Protein AF-A0A8J7RED6-F1 (afdb_monomer_lite)

Foldseek 3Di:
DDDDDDDPVRVVVVVVVVVVVVVCVVVVPDPPPPPDDDPDDLPPALVPQAAAQWGAQNPPRDTHQADDQVNCVVVVHGPVRSCVVRVNDDPDGRGHNNVVVVVVVVCVVVVVVVVVVVVPPDDDDD

Secondary structure (DSSP, 8-state):
--PPPPPHHHHHHHHHHHHHHHHHHHTT-----------------TTSSB-SS-EE-TTT--EESB--HHHHHHTT--HHHHHHHTTPPTT--SB-HHHHHHHHHHHHHTTHHHHHHHTT------

Radius of gyration: 24.47 Å; chains: 1; bounding box: 66×26×74 Å

pLDDT: mean 76.97, std 16.93, range [37.19, 95.5]

Structure (mmCIF, N/CA/C/O backbone):
data_AF-A0A8J7RED6-F1
#
_entry.id   AF-A0A8J7RED6-F1
#
loop_
_atom_site.group_PDB
_atom_site.id
_atom_site.type_symbol
_atom_site.label_atom_id
_atom_site.label_alt_id
_atom_site.label_comp_id
_atom_site.label_asym_id
_atom_site.label_entity_id
_atom_site.label_seq_id
_atom_site.pdbx_PDB_ins_code
_atom_site.Cartn_x
_atom_site.Cartn_y
_atom_site.Cartn_z
_atom_site.occupancy
_atom_site.B_iso_or_equiv
_atom_site.auth_seq_id
_atom_site.auth_comp_id
_atom_site.auth_asym_id
_atom_site.auth_atom_id
_atom_site.pdbx_PDB_model_num
ATOM 1 N N . ALA A 1 1 ? 7.720 -0.822 50.396 1.00 64.19 1 ALA A N 1
ATOM 2 C CA . ALA A 1 1 ? 7.037 -0.413 49.153 1.00 64.19 1 ALA A CA 1
ATOM 3 C C . ALA A 1 1 ? 5.565 -0.179 49.477 1.00 64.19 1 ALA A C 1
ATOM 5 O O . ALA A 1 1 ? 4.923 -1.101 49.961 1.00 64.19 1 ALA A O 1
ATOM 6 N N . HIS A 1 2 ? 5.058 1.048 49.332 1.00 68.00 2 HIS A N 1
ATOM 7 C CA . HIS A 1 2 ? 3.655 1.362 49.618 1.00 68.00 2 HIS A CA 1
ATOM 8 C C . HIS A 1 2 ? 2.822 1.037 48.375 1.00 68.00 2 HIS A C 1
ATOM 10 O O . HIS A 1 2 ? 2.932 1.720 47.362 1.00 68.00 2 HIS A O 1
ATOM 16 N N . VAL A 1 3 ? 2.043 -0.041 48.442 1.00 79.94 3 VAL A N 1
ATOM 17 C CA . VAL A 1 3 ? 1.104 -0.420 47.382 1.00 79.94 3 VAL A CA 1
ATOM 18 C C . VAL A 1 3 ? -0.238 0.214 47.724 1.00 79.94 3 VAL A C 1
ATOM 20 O O . VAL A 1 3 ? -0.743 0.008 48.829 1.00 79.94 3 VAL A O 1
ATOM 23 N N . ARG A 1 4 ? -0.796 1.016 46.813 1.00 83.06 4 ARG A N 1
ATOM 24 C CA . ARG A 1 4 ? -2.189 1.455 46.925 1.00 83.06 4 ARG A CA 1
ATOM 25 C C . ARG A 1 4 ? -3.094 0.416 46.259 1.00 83.06 4 ARG A C 1
ATOM 27 O O . ARG A 1 4 ? -2.755 -0.031 45.164 1.00 83.06 4 ARG A O 1
ATOM 34 N N . PRO A 1 5 ? -4.206 0.014 46.897 1.00 79.94 5 PRO A N 1
ATOM 35 C CA . PRO A 1 5 ? -5.230 -0.767 46.217 1.00 79.94 5 PRO A CA 1
ATOM 36 C C . PRO A 1 5 ? -5.832 0.090 45.094 1.00 79.94 5 PRO A C 1
ATOM 38 O O . PRO A 1 5 ? -6.137 1.261 45.320 1.00 79.94 5 PRO A O 1
ATOM 41 N N . MET A 1 6 ? -5.946 -0.475 43.891 1.00 82.00 6 MET A N 1
ATOM 42 C CA . MET A 1 6 ? -6.595 0.198 42.758 1.00 82.00 6 MET A CA 1
ATOM 43 C C . MET A 1 6 ? -8.069 0.452 43.076 1.00 82.00 6 MET A C 1
ATOM 45 O O . MET A 1 6 ? -8.705 -0.381 43.729 1.00 82.00 6 MET A O 1
ATOM 49 N N . SER A 1 7 ? -8.611 1.583 42.620 1.00 88.19 7 SER A N 1
ATOM 50 C CA . SER A 1 7 ? -10.038 1.870 42.795 1.00 88.19 7 SER A CA 1
ATOM 51 C C . SER A 1 7 ? -10.895 1.031 41.839 1.00 88.19 7 SER A C 1
ATOM 53 O O . SER A 1 7 ? -10.434 0.564 40.794 1.00 88.19 7 SER A O 1
ATOM 55 N N . GLU A 1 8 ? -12.171 0.841 42.180 1.00 85.12 8 GLU A N 1
ATOM 56 C CA . GLU A 1 8 ? -13.119 0.103 41.331 1.00 85.12 8 GLU A CA 1
ATOM 57 C C . GLU A 1 8 ? -13.274 0.746 39.944 1.00 85.12 8 GLU A C 1
ATOM 59 O O . GLU A 1 8 ? -13.386 0.053 38.933 1.00 85.12 8 GLU A O 1
ATOM 64 N N . GLU A 1 9 ? -13.206 2.075 39.882 1.00 88.31 9 GLU A N 1
ATOM 65 C CA . GLU A 1 9 ? -13.300 2.860 38.650 1.00 88.31 9 GLU A CA 1
ATOM 66 C C . GLU A 1 9 ? -12.091 2.622 37.736 1.00 88.31 9 GLU A C 1
ATOM 68 O O . GLU A 1 9 ? -12.243 2.454 36.523 1.00 88.31 9 GLU A O 1
ATOM 73 N N . GLU A 1 10 ? -10.887 2.548 38.312 1.00 88.56 10 GLU A N 1
ATOM 74 C CA . GLU A 1 10 ? -9.657 2.251 37.575 1.00 88.56 10 GLU A CA 1
ATOM 75 C C . GLU A 1 10 ? -9.717 0.844 36.975 1.00 88.56 10 GLU A C 1
ATOM 77 O O . GLU A 1 10 ? -9.442 0.665 35.784 1.00 88.56 10 GLU A O 1
ATOM 82 N N . ILE A 1 11 ? -10.165 -0.140 37.761 1.00 91.56 11 ILE A N 1
ATOM 83 C CA . ILE A 1 11 ? -10.346 -1.525 37.310 1.00 91.56 11 ILE A CA 1
ATOM 84 C C . ILE A 1 11 ? -11.386 -1.586 36.183 1.00 91.56 11 ILE A C 1
ATOM 86 O O . ILE A 1 11 ? -11.128 -2.182 35.134 1.00 91.56 11 ILE A O 1
ATOM 90 N N . ALA A 1 12 ? -12.531 -0.917 36.343 1.00 92.62 12 ALA A N 1
ATOM 91 C CA . ALA A 1 12 ? -13.577 -0.866 35.325 1.00 92.62 12 ALA A CA 1
ATOM 92 C C . ALA A 1 12 ? -13.080 -0.221 34.020 1.00 92.62 12 ALA A C 1
ATOM 94 O O . ALA A 1 12 ? -13.349 -0.731 32.928 1.00 92.62 12 ALA A O 1
ATOM 95 N N . SER A 1 13 ? -12.298 0.859 34.116 1.00 92.81 13 SER A N 1
ATOM 96 C CA . SER A 1 13 ? -11.722 1.546 32.954 1.00 92.81 13 SER A CA 1
ATOM 97 C C . SER A 1 13 ? -10.716 0.668 32.195 1.00 92.81 13 SER A C 1
ATOM 99 O O . SER A 1 13 ? -10.700 0.646 30.956 1.00 92.81 13 SER A O 1
ATOM 101 N N . MET A 1 14 ? -9.920 -0.117 32.927 1.00 90.44 14 MET A N 1
ATOM 102 C CA . MET A 1 14 ? -8.923 -1.018 32.362 1.00 90.44 14 MET A CA 1
ATOM 103 C C . MET A 1 14 ? -9.598 -2.196 31.655 1.00 90.44 14 MET A C 1
ATOM 105 O O . MET A 1 14 ? -9.275 -2.491 30.503 1.00 90.44 14 MET A O 1
ATOM 109 N N . VAL A 1 15 ? -10.603 -2.806 32.290 1.00 95.00 15 VAL A N 1
ATOM 110 C CA . VAL A 1 15 ? -11.402 -3.894 31.704 1.00 95.00 15 VAL A CA 1
ATOM 111 C C . VAL A 1 15 ? -12.155 -3.418 30.459 1.00 95.00 15 VAL A C 1
ATOM 113 O O . VAL A 1 15 ? -12.139 -4.100 29.432 1.00 95.00 15 VAL A O 1
ATOM 116 N N . ALA A 1 16 ? -12.752 -2.224 30.491 1.00 92.81 16 ALA A N 1
ATOM 117 C CA . ALA A 1 16 ? -13.425 -1.646 29.329 1.00 92.81 16 ALA A CA 1
ATOM 118 C C . ALA A 1 16 ? -12.456 -1.405 28.157 1.00 92.81 16 ALA A C 1
ATOM 120 O O . ALA A 1 16 ? -12.794 -1.673 27.002 1.00 92.81 16 ALA A O 1
ATOM 121 N N . SER A 1 17 ? -11.240 -0.936 28.448 1.00 91.81 17 SER A N 1
ATOM 122 C CA . SER A 1 17 ? -10.198 -0.702 27.441 1.00 91.81 17 SER A CA 1
ATOM 123 C C . SER A 1 17 ? -9.677 -2.004 26.831 1.00 91.81 17 SER A C 1
ATOM 125 O O . SER A 1 17 ? -9.495 -2.087 25.616 1.00 91.81 17 SER A O 1
ATOM 127 N N . LEU A 1 18 ? -9.481 -3.039 27.652 1.00 95.44 18 LEU A N 1
ATOM 128 C CA . LEU A 1 18 ? -9.083 -4.368 27.190 1.00 95.44 18 LEU A CA 1
ATOM 129 C C . LEU A 1 18 ? -10.159 -4.997 26.306 1.00 95.44 18 LEU A C 1
ATOM 131 O O . LEU A 1 18 ? -9.850 -5.452 25.207 1.00 95.44 18 LEU A O 1
ATOM 135 N N . ARG A 1 19 ? -11.427 -4.949 26.732 1.00 95.50 19 ARG A N 1
ATOM 136 C CA . ARG A 1 19 ? -12.555 -5.459 25.943 1.00 95.50 19 ARG A CA 1
ATOM 137 C C . ARG A 1 19 ? -12.612 -4.812 24.560 1.00 95.50 19 ARG A C 1
ATOM 139 O O . ARG A 1 19 ? -12.742 -5.523 23.571 1.00 95.50 19 ARG A O 1
ATOM 146 N N . LYS A 1 20 ? -12.480 -3.483 24.481 1.00 91.00 20 LYS A N 1
ATOM 147 C CA . LYS A 1 20 ? -12.462 -2.756 23.199 1.00 91.00 20 LYS A CA 1
ATOM 148 C C . LYS A 1 20 ? -11.343 -3.248 22.280 1.00 91.00 20 LYS A C 1
ATOM 150 O O . LYS A 1 20 ? -11.597 -3.504 21.111 1.00 91.00 20 LYS A O 1
ATOM 155 N N . LYS A 1 21 ? -10.126 -3.423 22.807 1.00 91.44 21 LYS A N 1
ATOM 156 C CA . LYS A 1 21 ? -8.984 -3.924 22.024 1.00 91.44 21 LYS A CA 1
ATOM 157 C C . LYS A 1 21 ? -9.187 -5.358 21.537 1.00 91.44 21 LYS A C 1
ATOM 159 O O . LYS A 1 21 ? -8.833 -5.658 20.406 1.00 91.44 21 LYS A O 1
ATOM 164 N N . LEU A 1 22 ? -9.765 -6.228 22.365 1.00 91.56 22 LEU A N 1
ATOM 165 C CA . LEU A 1 22 ? -10.036 -7.614 21.978 1.00 91.56 22 LEU A CA 1
ATOM 166 C C . LEU A 1 22 ? -11.103 -7.712 20.885 1.00 91.56 22 LEU A C 1
ATOM 168 O O . LEU A 1 22 ? -10.911 -8.473 19.948 1.00 91.56 22 LEU A O 1
ATOM 172 N N . ILE A 1 23 ? -12.169 -6.909 20.961 1.00 90.81 23 ILE A N 1
ATOM 173 C CA . ILE A 1 23 ? -13.193 -6.847 19.904 1.00 90.81 23 ILE A CA 1
ATOM 174 C C . ILE A 1 23 ? -12.571 -6.375 18.583 1.00 90.81 23 ILE A C 1
ATOM 176 O O . ILE A 1 23 ? -12.770 -7.014 17.559 1.00 90.81 23 ILE A O 1
ATOM 180 N N . LEU A 1 24 ? -11.743 -5.324 18.610 1.00 81.44 24 LEU A N 1
ATOM 181 C CA . LEU A 1 24 ? -11.044 -4.843 17.410 1.00 81.44 24 LEU A CA 1
ATOM 182 C C . LEU A 1 24 ? -10.141 -5.916 16.778 1.00 81.44 24 LEU A C 1
ATOM 184 O O . LEU A 1 24 ? -10.051 -6.009 15.554 1.00 81.44 24 LEU A O 1
ATOM 188 N N . LEU A 1 25 ? -9.477 -6.729 17.606 1.00 81.31 25 LEU A N 1
ATOM 189 C CA . LEU A 1 25 ? -8.634 -7.832 17.141 1.00 81.31 25 LEU A CA 1
ATOM 190 C C . LEU A 1 25 ? -9.456 -8.992 16.561 1.00 81.31 25 LEU A C 1
ATOM 192 O O . LEU A 1 25 ? -9.055 -9.548 15.540 1.00 81.31 25 LEU A O 1
ATOM 196 N N . ASP A 1 26 ? -10.581 -9.340 17.188 1.00 81.56 26 ASP A N 1
ATOM 197 C CA . ASP A 1 26 ? -11.485 -10.412 16.744 1.00 81.56 26 ASP A CA 1
ATOM 198 C C . ASP A 1 26 ? -12.178 -10.062 15.420 1.00 81.56 26 ASP A C 1
ATOM 200 O O . ASP A 1 26 ? -12.238 -10.871 14.497 1.00 81.56 26 ASP A O 1
ATOM 204 N N . GLU A 1 27 ? -12.588 -8.803 15.264 1.00 77.69 27 GLU A N 1
ATOM 205 C CA . GLU A 1 27 ? -13.179 -8.288 14.025 1.00 77.69 27 GLU A CA 1
ATOM 206 C C . GLU A 1 27 ? -12.151 -8.149 12.882 1.00 77.69 27 GLU A C 1
ATOM 208 O O . GLU A 1 27 ? -12.495 -7.737 11.773 1.00 77.69 27 GLU A O 1
ATOM 213 N N . GLY A 1 28 ? -10.874 -8.488 13.115 1.00 55.41 28 GLY A N 1
ATOM 214 C CA . GLY A 1 28 ? -9.813 -8.395 12.109 1.00 55.41 28 GLY A CA 1
ATOM 215 C C . GLY A 1 28 ? -9.535 -6.959 11.655 1.00 55.41 28 GLY A C 1
ATOM 216 O O . GLY A 1 28 ? -8.838 -6.740 10.657 1.00 55.41 28 GLY A O 1
ATOM 217 N N . VAL A 1 29 ? -10.054 -5.971 12.387 1.00 52.25 29 VAL A N 1
ATOM 218 C CA . VAL A 1 29 ? -9.830 -4.555 12.133 1.00 52.25 29 VAL A CA 1
ATOM 219 C C . VAL A 1 29 ? -8.477 -4.216 12.738 1.00 52.25 29 VAL A C 1
ATOM 221 O O . VAL A 1 29 ? -8.357 -3.745 13.868 1.00 52.25 29 VAL A O 1
ATOM 224 N N . GLN A 1 30 ? -7.418 -4.461 11.958 1.00 47.12 30 GLN A N 1
ATOM 225 C CA . GLN A 1 30 ? -6.161 -3.761 12.188 1.00 47.12 30 GLN A CA 1
ATOM 226 C C . GLN A 1 30 ? -6.470 -2.276 12.329 1.00 47.12 30 GLN A C 1
ATOM 228 O O . GLN A 1 30 ? -7.241 -1.728 11.542 1.00 47.12 30 GLN A O 1
ATOM 233 N N . GLU A 1 31 ? -5.835 -1.657 13.318 1.00 43.94 31 GLU A N 1
ATOM 234 C CA . GLU A 1 31 ? -5.835 -0.233 13.627 1.00 43.94 31 GLU A CA 1
ATOM 235 C C . GLU A 1 31 ? -5.331 0.587 12.423 1.00 43.94 31 GLU A C 1
ATOM 237 O O . GLU A 1 31 ? -4.237 1.143 12.381 1.00 43.94 31 GLU A O 1
ATOM 242 N N . ALA A 1 32 ? -6.158 0.660 11.390 1.00 39.75 32 ALA A N 1
ATOM 243 C CA . ALA A 1 32 ? -6.196 1.733 10.437 1.00 39.75 32 ALA A CA 1
ATOM 244 C C . ALA A 1 32 ? -7.101 2.785 11.070 1.00 39.75 32 ALA A C 1
ATOM 246 O O . ALA A 1 32 ? -8.279 2.900 10.736 1.00 39.75 32 ALA A O 1
ATOM 247 N N . THR A 1 33 ? -6.535 3.567 11.991 1.00 37.56 33 THR A N 1
ATOM 248 C CA . THR A 1 33 ? -7.053 4.898 12.316 1.00 37.56 33 THR A CA 1
ATOM 249 C C . THR A 1 33 ? -6.981 5.740 11.040 1.00 37.56 33 THR A C 1
ATOM 251 O O . THR A 1 33 ? -6.054 6.506 10.797 1.00 37.56 33 THR A O 1
ATOM 254 N N . ILE A 1 34 ? -7.962 5.522 10.172 1.00 42.44 34 ILE A N 1
ATOM 255 C CA . ILE A 1 34 ? -8.383 6.385 9.082 1.00 42.44 34 ILE A CA 1
ATOM 256 C C . ILE A 1 34 ? -9.817 6.760 9.449 1.00 42.44 34 ILE A C 1
ATOM 258 O O . ILE A 1 34 ? -10.779 6.386 8.786 1.00 42.44 34 ILE A O 1
ATOM 262 N N . GLN A 1 35 ? -9.962 7.466 10.569 1.00 44.12 35 GLN A N 1
ATOM 263 C CA . GLN A 1 35 ? -11.096 8.359 10.698 1.00 44.12 35 GLN A CA 1
ATOM 264 C C . GLN A 1 35 ? -10.788 9.572 9.832 1.00 44.12 35 GLN A C 1
ATOM 266 O O . GLN A 1 35 ? -9.929 10.379 10.162 1.00 44.12 35 GLN A O 1
ATOM 271 N N . GLU A 1 36 ? -11.436 9.618 8.678 1.00 40.34 36 GLU A N 1
ATOM 272 C CA . GLU A 1 36 ? -12.154 10.803 8.230 1.00 40.34 36 GLU A CA 1
ATOM 273 C C . GLU A 1 36 ? -13.25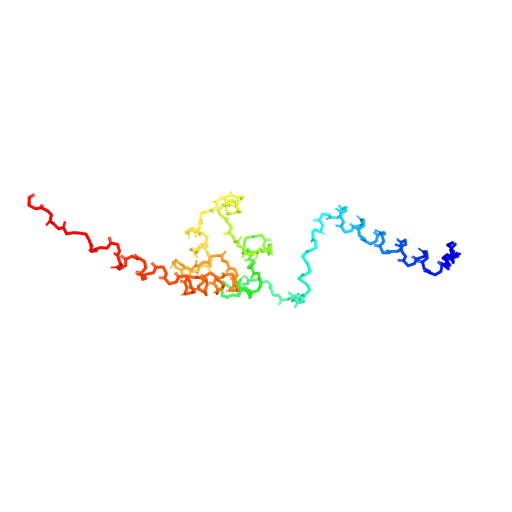8 10.317 7.291 1.00 40.34 36 GLU A C 1
ATOM 275 O O . GLU A 1 36 ? -13.024 9.660 6.273 1.00 40.34 36 GLU A O 1
ATOM 280 N N . SER A 1 37 ? -14.470 10.570 7.766 1.00 44.84 37 SER A N 1
ATOM 281 C CA . SER A 1 37 ? -15.748 10.540 7.077 1.00 44.84 37 SER A CA 1
ATOM 282 C C . SER A 1 37 ? -15.649 10.946 5.610 1.00 44.84 37 SER A C 1
ATOM 284 O O . SER A 1 37 ? -15.179 12.033 5.308 1.00 44.84 37 SER A O 1
ATOM 286 N N . ASP A 1 38 ? -16.163 10.084 4.737 1.00 38.16 38 ASP A N 1
ATOM 287 C CA . ASP A 1 38 ? -16.901 10.480 3.536 1.00 38.16 38 ASP A CA 1
ATOM 288 C C . ASP A 1 38 ? -17.705 9.256 3.080 1.00 38.16 38 ASP A C 1
ATOM 290 O O . ASP A 1 38 ? -17.362 8.546 2.124 1.00 38.16 38 ASP A O 1
ATOM 294 N N . GLN A 1 39 ? -18.770 8.975 3.838 1.00 53.28 39 GLN A N 1
ATOM 295 C CA . GLN A 1 39 ? -19.968 8.409 3.238 1.00 53.28 39 GLN A CA 1
ATOM 296 C C . GLN A 1 39 ? -20.592 9.514 2.388 1.00 53.28 39 GLN A C 1
ATOM 298 O O . GLN A 1 39 ? -21.153 10.450 2.927 1.00 53.28 39 GLN A O 1
ATOM 303 N N . GLU A 1 40 ? -20.393 9.420 1.078 1.00 42.81 40 GLU A N 1
ATOM 304 C CA . GLU A 1 40 ? -21.355 9.718 0.009 1.00 42.81 40 GLU A CA 1
ATOM 305 C C . GLU A 1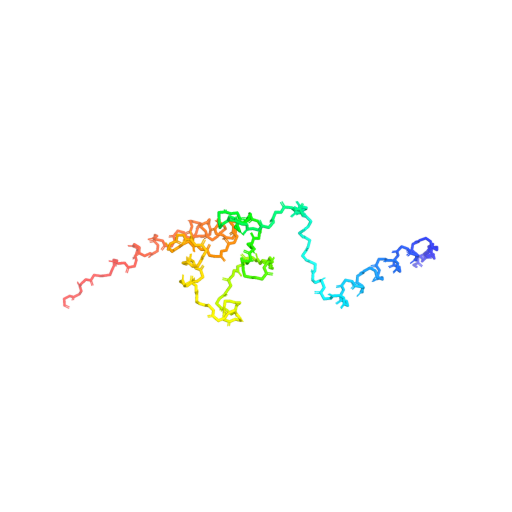 40 ? -20.592 10.057 -1.261 1.00 42.81 40 GLU A C 1
ATOM 307 O O . GLU A 1 40 ? -20.152 11.170 -1.529 1.00 42.81 40 GLU A O 1
ATOM 312 N N . SER A 1 41 ? -20.396 9.031 -2.069 1.00 39.56 41 SER A N 1
ATOM 313 C CA . SER A 1 41 ? -20.652 9.078 -3.502 1.00 39.56 41 SER A CA 1
ATOM 314 C C . SER A 1 41 ? -20.091 7.788 -4.060 1.00 39.56 41 SER A C 1
ATOM 316 O O . SER A 1 41 ? -18.889 7.532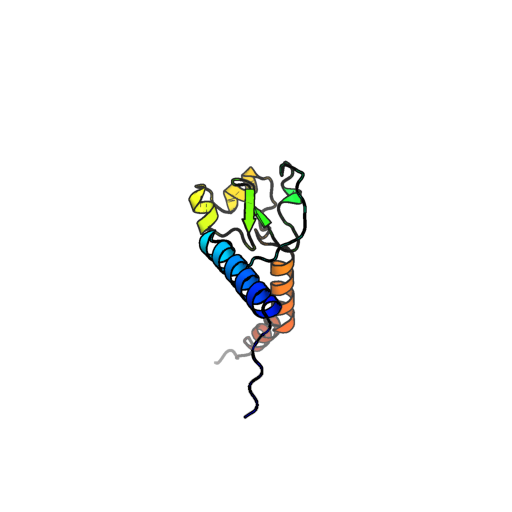 -4.035 1.00 39.56 41 SER A O 1
ATOM 318 N N . SER A 1 42 ? -20.988 6.955 -4.580 1.00 43.31 42 SER A N 1
ATOM 319 C CA . SER A 1 42 ? -20.649 5.976 -5.609 1.00 43.31 42 SER A CA 1
ATOM 320 C C . SER A 1 42 ? -19.542 6.560 -6.503 1.00 43.31 42 SER A C 1
ATOM 322 O O . SER A 1 42 ? -19.771 7.651 -7.043 1.00 43.31 42 SER A O 1
ATOM 324 N N . PRO A 1 43 ? -18.363 5.923 -6.648 1.00 47.53 43 PRO A N 1
ATOM 325 C CA . PRO A 1 43 ? -17.254 6.501 -7.390 1.00 47.53 43 PRO A CA 1
ATOM 326 C C . PRO A 1 43 ? -17.551 6.372 -8.886 1.00 47.53 43 PRO A C 1
ATOM 328 O O . PRO A 1 43 ? -16.985 5.553 -9.598 1.00 47.53 43 PRO A O 1
ATOM 331 N N . LYS A 1 44 ? -18.494 7.184 -9.363 1.00 51.31 44 LYS A N 1
ATOM 332 C CA . LYS A 1 44 ? -18.904 7.274 -10.766 1.00 51.31 44 LYS A CA 1
ATOM 333 C C . LYS A 1 44 ? -17.937 8.131 -11.583 1.00 51.31 44 LYS A C 1
ATOM 335 O O . LYS A 1 44 ? -18.094 8.230 -12.792 1.00 51.31 44 LYS A O 1
ATOM 340 N N . SER A 1 45 ? -16.921 8.731 -10.956 1.00 56.47 45 SER A N 1
ATOM 341 C CA . SER A 1 45 ? -15.870 9.453 -11.667 1.00 56.47 45 SER A CA 1
ATOM 342 C C . SER A 1 45 ? -14.495 8.880 -11.334 1.00 56.47 45 SER A C 1
ATOM 344 O O . SER A 1 45 ? -14.003 8.986 -10.210 1.00 56.47 45 SER A O 1
ATOM 346 N N . SER A 1 46 ? -13.841 8.326 -12.351 1.00 60.91 46 SER A N 1
ATOM 347 C CA . SER A 1 46 ? -12.454 7.844 -12.327 1.00 60.91 46 SER A CA 1
ATOM 348 C C . SER A 1 46 ? -11.438 8.858 -11.791 1.00 60.91 46 SER A C 1
ATOM 350 O O . SER A 1 46 ? -10.379 8.491 -11.283 1.00 60.91 46 SER A O 1
ATOM 352 N N . SER A 1 47 ? -11.783 10.146 -11.849 1.00 59.50 47 SER A N 1
ATOM 353 C CA . SER A 1 47 ? -11.012 11.260 -11.298 1.00 59.50 47 SER A CA 1
ATOM 354 C C . SER A 1 47 ? -10.981 11.319 -9.764 1.00 59.50 47 SER A C 1
ATOM 356 O O . SER A 1 47 ? -10.046 11.900 -9.214 1.00 59.50 47 SER A O 1
ATOM 358 N N . ARG A 1 48 ? -11.958 10.726 -9.058 1.00 63.38 48 ARG A N 1
ATOM 359 C CA . ARG A 1 48 ? -12.084 10.811 -7.586 1.00 63.38 48 ARG A CA 1
ATOM 360 C C . ARG A 1 48 ? -11.596 9.575 -6.829 1.00 63.38 48 ARG A C 1
ATOM 362 O O . ARG A 1 48 ? -11.550 9.598 -5.604 1.00 63.38 48 ARG A O 1
ATOM 369 N N . SER A 1 49 ? -11.173 8.518 -7.518 1.00 71.38 49 SER A N 1
ATOM 370 C CA . SER A 1 49 ? -10.746 7.266 -6.868 1.00 71.38 49 SER A CA 1
ATOM 371 C C . SER A 1 49 ? -9.429 7.390 -6.097 1.00 71.38 49 SER A C 1
ATOM 373 O O . SER A 1 49 ? -9.173 6.610 -5.183 1.00 71.38 49 SER A O 1
ATOM 375 N N . ILE A 1 50 ? -8.581 8.362 -6.450 1.00 82.25 50 ILE A N 1
ATOM 376 C CA . ILE A 1 50 ? -7.276 8.585 -5.815 1.00 82.25 50 ILE A CA 1
ATOM 377 C C . ILE A 1 50 ? -7.404 9.704 -4.773 1.00 82.25 50 ILE A C 1
ATOM 379 O O . ILE A 1 50 ? -7.363 10.889 -5.121 1.00 82.25 50 ILE A O 1
ATOM 383 N N . ARG A 1 51 ? -7.508 9.334 -3.491 1.00 84.31 51 ARG A N 1
ATOM 384 C CA . ARG A 1 51 ? -7.497 10.273 -2.358 1.00 84.31 51 ARG A CA 1
ATOM 385 C C . ARG A 1 51 ? -6.061 10.546 -1.882 1.00 84.31 51 ARG A C 1
ATOM 387 O O . ARG A 1 51 ? -5.076 10.015 -2.412 1.00 84.31 51 ARG A O 1
ATOM 394 N N . GLU A 1 52 ? -5.928 11.430 -0.896 1.00 84.50 52 GLU A N 1
ATOM 395 C CA . GLU A 1 52 ? -4.626 11.815 -0.341 1.00 84.50 52 GLU A CA 1
ATOM 396 C C . GLU A 1 52 ? -3.968 10.675 0.434 1.00 84.50 52 GLU A C 1
ATOM 398 O O . GLU A 1 52 ? -2.837 10.293 0.125 1.00 84.50 52 GLU A O 1
ATOM 403 N N . LYS A 1 53 ? -4.703 10.095 1.390 1.00 85.06 53 LYS A N 1
ATOM 404 C CA . LYS A 1 53 ? -4.218 9.041 2.292 1.00 85.06 53 LYS A CA 1
ATOM 405 C C . LYS A 1 53 ? -4.435 7.626 1.722 1.00 85.06 53 LYS A C 1
ATOM 407 O O . LYS A 1 53 ? -3.598 6.747 1.935 1.00 85.06 53 LYS A O 1
ATOM 412 N N . CYS A 1 54 ? -5.494 7.415 0.934 1.00 87.06 54 CYS A N 1
ATOM 413 C CA . CYS A 1 54 ? -5.874 6.117 0.359 1.00 87.06 54 CYS A CA 1
ATOM 414 C C . CYS A 1 54 ? -6.304 6.210 -1.122 1.00 87.06 54 CYS A C 1
ATOM 416 O O . CYS A 1 54 ? -6.472 7.289 -1.680 1.00 87.06 54 CYS A O 1
ATOM 418 N N . ILE A 1 55 ? -6.438 5.068 -1.785 1.00 88.25 55 ILE A N 1
ATOM 419 C CA . ILE A 1 55 ? -6.984 4.893 -3.132 1.00 88.25 55 ILE A CA 1
ATOM 420 C C . ILE A 1 55 ? -8.109 3.861 -3.053 1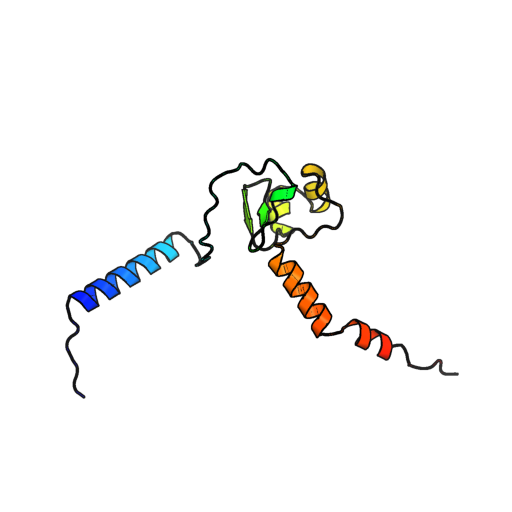.00 88.25 55 ILE A C 1
ATOM 422 O O . ILE A 1 55 ? -7.932 2.809 -2.445 1.00 88.25 55 ILE A O 1
ATOM 426 N N . ILE A 1 56 ? -9.257 4.161 -3.654 1.00 88.31 56 ILE A N 1
ATOM 427 C CA . ILE A 1 56 ? -10.403 3.251 -3.711 1.00 88.31 56 ILE A CA 1
ATOM 428 C C . ILE A 1 56 ? -10.332 2.441 -5.003 1.00 88.31 56 ILE A C 1
ATOM 430 O O . ILE A 1 56 ? -10.160 3.004 -6.089 1.00 88.31 56 ILE A O 1
ATOM 434 N N . CYS A 1 57 ? -10.469 1.122 -4.895 1.00 86.81 57 CYS A N 1
ATOM 435 C CA . CYS A 1 57 ? -10.646 0.271 -6.060 1.00 86.81 57 CYS A CA 1
ATOM 436 C C . CYS A 1 57 ? -12.033 0.501 -6.665 1.00 86.81 57 CYS A C 1
ATOM 438 O O . CYS A 1 57 ? -13.048 0.438 -5.982 1.00 86.81 57 CYS A O 1
ATOM 440 N N . LEU A 1 58 ? -12.082 0.735 -7.971 1.00 84.75 58 LEU A N 1
ATOM 441 C CA . LEU A 1 58 ? -13.319 0.986 -8.705 1.00 84.75 58 LEU A CA 1
ATOM 442 C C . LEU A 1 58 ? -14.106 -0.293 -9.026 1.00 84.75 58 LEU A C 1
ATOM 444 O O . LEU A 1 58 ? -15.239 -0.202 -9.482 1.00 84.75 58 LEU A O 1
ATOM 448 N N . VAL A 1 59 ? -13.510 -1.469 -8.801 1.00 84.94 59 VAL A N 1
ATOM 449 C CA . VAL A 1 59 ? -14.163 -2.771 -9.010 1.00 84.94 59 VAL A CA 1
ATOM 450 C C . VAL A 1 59 ? -14.838 -3.255 -7.729 1.00 84.94 59 VAL A C 1
ATOM 452 O O . VAL A 1 59 ? -15.994 -3.655 -7.777 1.00 84.94 59 VAL A O 1
ATOM 455 N N . CYS A 1 60 ? -14.136 -3.214 -6.590 1.00 83.38 60 CYS A N 1
ATOM 456 C CA . CYS A 1 60 ? -14.654 -3.727 -5.316 1.00 83.38 60 CYS A CA 1
ATOM 457 C C . CYS A 1 60 ? -15.043 -2.648 -4.297 1.00 83.38 60 CYS A C 1
ATOM 459 O O . CYS A 1 60 ? -15.657 -2.970 -3.289 1.00 83.38 60 CYS A O 1
ATOM 461 N N . GLY A 1 61 ? -14.682 -1.380 -4.511 1.00 83.19 61 GLY A N 1
ATOM 462 C CA . GLY A 1 61 ? -14.951 -0.299 -3.556 1.00 83.19 61 GLY A CA 1
ATOM 463 C C . GLY A 1 61 ? -14.046 -0.293 -2.319 1.00 83.19 61 GLY A C 1
ATOM 464 O O . GLY A 1 61 ? -14.149 0.615 -1.498 1.00 83.19 61 GLY A O 1
ATOM 465 N N . GLU A 1 62 ? -13.131 -1.254 -2.182 1.00 84.56 62 GLU A N 1
ATOM 466 C CA . GLU A 1 62 ? -12.211 -1.321 -1.046 1.00 84.56 62 GLU A CA 1
ATOM 467 C C . GLU A 1 62 ? -11.143 -0.221 -1.119 1.00 84.56 62 GLU A C 1
ATOM 469 O O . GLU A 1 62 ? -10.681 0.174 -2.198 1.00 84.56 62 GLU A O 1
ATOM 474 N N . SER A 1 63 ? -10.727 0.264 0.053 1.00 86.25 63 SER A N 1
ATOM 475 C CA . SER A 1 63 ? -9.695 1.291 0.179 1.00 86.25 63 SER A CA 1
ATOM 476 C C . SER A 1 63 ? -8.320 0.677 0.454 1.00 86.25 63 SER A C 1
ATOM 478 O O . SER A 1 63 ? -8.153 -0.186 1.311 1.00 86.25 63 SER A O 1
ATOM 480 N N . PHE A 1 64 ? -7.309 1.142 -0.275 1.00 88.25 64 PHE A N 1
ATOM 481 C CA . PHE A 1 64 ? -5.928 0.673 -0.182 1.00 88.25 64 PHE A CA 1
ATOM 482 C C . PHE A 1 64 ? -4.954 1.850 -0.119 1.00 88.25 64 PHE A C 1
ATOM 484 O O . PHE A 1 64 ? -5.292 2.972 -0.478 1.00 88.25 64 PHE A O 1
ATOM 491 N N . ARG A 1 65 ? -3.694 1.619 0.268 1.00 87.69 65 ARG A N 1
ATOM 492 C CA . ARG A 1 65 ? -2.612 2.603 0.026 1.00 87.69 65 ARG A CA 1
ATOM 493 C C . ARG A 1 65 ? -2.056 2.501 -1.398 1.00 87.69 65 ARG A C 1
ATOM 495 O O . ARG A 1 65 ? -1.660 3.506 -1.988 1.00 87.69 65 ARG A O 1
ATOM 502 N N . VAL A 1 66 ? -2.044 1.288 -1.955 1.00 89.94 66 VAL A N 1
ATOM 503 C CA . VAL A 1 66 ? -1.599 0.969 -3.319 1.00 89.94 66 VAL A CA 1
ATOM 504 C C . VAL A 1 66 ? -2.452 -0.167 -3.867 1.00 89.94 66 VAL A C 1
ATOM 506 O O . VAL A 1 66 ? -2.552 -1.214 -3.230 1.00 89.94 66 VAL A O 1
ATOM 509 N N . ILE A 1 67 ? -2.994 -0.001 -5.073 1.00 89.75 67 ILE A N 1
ATOM 510 C CA . ILE A 1 67 ? -3.589 -1.113 -5.817 1.00 89.75 67 ILE A CA 1
ATOM 511 C C . ILE A 1 67 ? -2.441 -1.912 -6.436 1.00 89.75 67 ILE A C 1
ATOM 513 O O . ILE A 1 67 ? -1.741 -1.455 -7.342 1.00 89.75 67 ILE A O 1
ATOM 517 N N . THR A 1 68 ? -2.208 -3.105 -5.897 1.00 88.81 68 THR A N 1
ATOM 518 C CA . THR A 1 68 ? -1.142 -4.001 -6.356 1.00 88.81 68 THR A CA 1
ATOM 519 C C . THR A 1 68 ? -1.631 -4.925 -7.468 1.00 88.81 68 THR A C 1
ATOM 521 O O . THR A 1 68 ? -2.825 -5.192 -7.599 1.00 88.81 68 THR A O 1
ATOM 524 N N . LYS A 1 69 ? -0.689 -5.496 -8.231 1.00 86.81 69 LYS A N 1
ATOM 525 C CA . LYS A 1 69 ? -0.989 -6.523 -9.245 1.00 86.81 69 LYS A CA 1
ATOM 526 C C . LYS A 1 69 ? -1.735 -7.728 -8.659 1.00 86.81 69 LYS A C 1
ATOM 528 O O . LYS A 1 69 ? -2.591 -8.286 -9.327 1.00 86.81 69 LYS A O 1
ATOM 533 N N . LYS A 1 70 ? -1.465 -8.088 -7.397 1.00 88.81 70 LYS A N 1
ATOM 534 C CA . LYS A 1 70 ? -2.166 -9.177 -6.696 1.00 88.81 70 LYS A CA 1
ATOM 535 C C . LYS A 1 70 ? -3.660 -8.892 -6.534 1.00 88.81 70 LYS A C 1
ATOM 537 O O . LYS A 1 70 ? -4.466 -9.790 -6.719 1.00 88.81 70 LYS A O 1
ATOM 542 N N . HIS A 1 71 ? -4.025 -7.654 -6.199 1.00 87.88 71 HIS A N 1
ATOM 543 C CA . HIS A 1 71 ? -5.429 -7.263 -6.083 1.00 87.88 71 HIS A CA 1
ATOM 544 C C . HIS A 1 71 ? -6.120 -7.255 -7.452 1.00 87.88 71 HIS A C 1
ATOM 546 O O . HIS A 1 71 ? -7.202 -7.809 -7.598 1.00 87.88 71 HIS A O 1
ATOM 552 N N . LEU A 1 72 ? -5.458 -6.714 -8.477 1.00 89.12 72 LEU A N 1
ATOM 553 C CA . 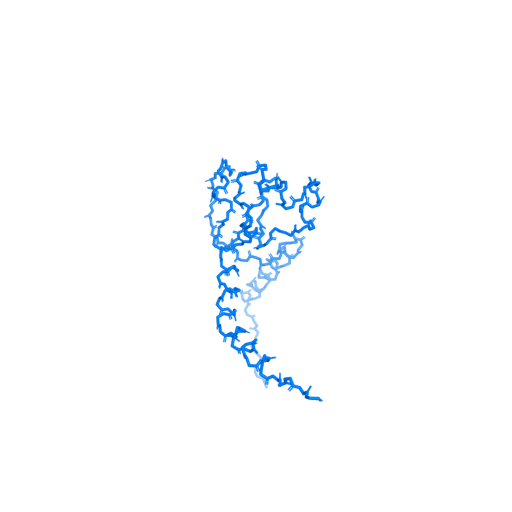LEU A 1 72 ? -5.988 -6.723 -9.844 1.00 89.12 72 LEU A CA 1
ATOM 554 C C . LEU A 1 72 ? -6.176 -8.149 -10.391 1.00 89.12 72 LEU A C 1
ATOM 556 O O . LEU A 1 72 ? -7.191 -8.426 -11.026 1.00 89.12 72 LEU A O 1
ATOM 560 N N . ALA A 1 73 ? -5.270 -9.074 -10.055 1.00 88.25 73 ALA A N 1
ATOM 561 C CA . ALA A 1 73 ? -5.378 -10.483 -10.423 1.00 88.25 73 ALA A CA 1
ATOM 562 C C . ALA A 1 73 ? -6.616 -11.168 -9.819 1.00 88.25 73 ALA A C 1
ATOM 564 O O . ALA A 1 73 ? -7.224 -11.996 -10.490 1.00 88.25 73 ALA A O 1
ATOM 565 N N . LYS A 1 74 ? -7.055 -10.784 -8.607 1.00 87.56 74 LYS A N 1
ATOM 566 C CA . LYS A 1 74 ? -8.324 -11.275 -8.027 1.00 87.56 74 LYS A CA 1
ATOM 567 C C . LYS A 1 74 ? -9.539 -10.879 -8.869 1.00 87.56 74 LYS A C 1
ATOM 569 O O . LYS A 1 74 ? -10.539 -11.585 -8.868 1.00 87.56 74 LYS A O 1
ATOM 574 N N . HIS A 1 75 ? -9.442 -9.766 -9.590 1.00 85.69 75 HIS A N 1
ATOM 575 C CA . HIS A 1 75 ? -10.477 -9.286 -10.502 1.00 85.69 75 HIS A CA 1
ATOM 576 C C . HIS A 1 75 ? -10.260 -9.734 -11.954 1.00 85.69 75 HIS A C 1
ATOM 578 O O . HIS A 1 75 ? -11.026 -9.334 -12.826 1.00 85.69 75 HIS A O 1
ATOM 584 N N . GLY A 1 76 ? -9.220 -10.530 -12.236 1.00 85.56 76 GLY A N 1
ATOM 585 C CA . GLY A 1 76 ? -8.872 -10.941 -13.598 1.00 85.56 76 GLY A CA 1
ATOM 586 C C . GLY A 1 76 ? -8.459 -9.775 -14.504 1.00 85.56 76 GLY A C 1
ATOM 587 O O . GLY A 1 76 ? -8.616 -9.854 -15.719 1.00 85.56 76 GLY A O 1
ATOM 588 N N . LEU A 1 77 ? -7.971 -8.671 -13.927 1.00 87.44 77 LEU A N 1
ATOM 589 C CA . LEU A 1 77 ? -7.550 -7.479 -14.661 1.00 87.44 77 LEU A CA 1
ATOM 590 C C . LEU A 1 77 ? -6.037 -7.287 -14.555 1.00 87.44 77 LEU A C 1
ATOM 592 O O . LEU A 1 77 ? -5.432 -7.562 -13.520 1.00 87.44 77 LEU A O 1
ATOM 596 N N . ASP A 1 78 ? -5.434 -6.739 -15.607 1.00 88.06 78 ASP A N 1
ATOM 597 C CA . ASP A 1 78 ? -4.086 -6.177 -15.539 1.00 88.06 78 ASP A CA 1
ATOM 598 C C . ASP A 1 78 ? -4.136 -4.664 -15.268 1.00 88.06 78 ASP A C 1
ATOM 600 O O . ASP A 1 78 ? -5.159 -4.003 -15.457 1.00 88.06 78 ASP A O 1
ATOM 604 N N . ALA A 1 79 ? -3.021 -4.079 -14.829 1.00 85.06 79 ALA A N 1
ATOM 605 C CA . ALA A 1 79 ? -2.922 -2.648 -14.567 1.00 85.06 79 ALA A CA 1
ATOM 606 C C . ALA A 1 79 ? -3.221 -1.797 -15.811 1.00 85.06 79 ALA A C 1
ATOM 608 O O . ALA A 1 79 ? -3.704 -0.672 -15.671 1.00 85.06 79 ALA A O 1
ATOM 609 N N . VAL A 1 80 ? -2.920 -2.284 -17.019 1.00 86.25 80 VAL A N 1
ATOM 610 C CA . VAL A 1 80 ? -3.264 -1.581 -18.266 1.00 86.25 80 VAL A CA 1
ATOM 611 C C . VAL A 1 80 ? -4.772 -1.625 -18.494 1.00 86.25 80 VAL A C 1
ATOM 613 O O . VAL A 1 80 ? -5.406 -0.573 -18.554 1.00 86.25 80 VAL A O 1
ATOM 616 N N . SER A 1 81 ? -5.359 -2.824 -18.484 1.00 86.75 81 SER A N 1
ATOM 617 C CA . SER A 1 81 ? -6.798 -3.024 -18.682 1.00 86.75 81 SER A CA 1
ATOM 618 C C . SER A 1 81 ? -7.642 -2.318 -17.620 1.00 86.75 81 SER A C 1
ATOM 620 O O . SER A 1 81 ? -8.698 -1.777 -17.929 1.00 86.75 81 SER A O 1
ATOM 622 N N . TYR A 1 82 ? -7.173 -2.268 -16.370 1.00 87.00 82 TYR A N 1
ATOM 623 C CA . TYR A 1 82 ? -7.824 -1.514 -15.301 1.00 87.00 82 TYR A CA 1
ATOM 624 C C . TYR A 1 82 ? -7.859 -0.015 -15.621 1.00 87.00 82 TYR A C 1
ATOM 626 O O . TYR A 1 82 ? -8.887 0.634 -15.454 1.00 87.00 82 TYR A O 1
ATOM 634 N N . ARG A 1 83 ? -6.761 0.555 -16.131 1.00 86.44 83 ARG A N 1
ATOM 635 C CA . ARG A 1 83 ? -6.739 1.975 -16.509 1.00 86.44 83 ARG A CA 1
ATOM 636 C C . ARG A 1 83 ? -7.658 2.269 -17.686 1.00 86.44 83 ARG A C 1
ATOM 638 O O . ARG A 1 83 ? -8.334 3.286 -17.655 1.00 86.44 83 ARG A O 1
ATOM 645 N N . GLU A 1 84 ? -7.716 1.387 -18.675 1.00 86.31 84 GLU A N 1
ATOM 646 C CA . GLU A 1 84 ? -8.578 1.558 -19.848 1.00 86.31 84 GLU A CA 1
ATOM 647 C C . GLU A 1 84 ? -10.060 1.472 -19.482 1.00 86.31 84 GLU A C 1
ATOM 649 O O . GLU A 1 84 ? -10.824 2.367 -19.836 1.00 86.31 84 GLU A O 1
ATOM 654 N N . ARG A 1 85 ? -10.454 0.469 -18.685 1.00 85.56 85 ARG A N 1
ATOM 655 C CA . ARG A 1 85 ? -11.844 0.312 -18.224 1.00 85.56 85 ARG A CA 1
ATOM 656 C C . ARG A 1 85 ? -12.350 1.511 -17.436 1.00 85.56 85 ARG A C 1
ATOM 658 O O . ARG A 1 85 ? -13.524 1.849 -17.525 1.00 85.56 85 ARG A O 1
ATOM 665 N N . PHE A 1 86 ? -11.468 2.143 -16.670 1.00 83.44 86 PHE A N 1
ATOM 666 C CA . PHE A 1 86 ? -11.815 3.286 -15.836 1.00 83.44 86 PHE A CA 1
ATOM 667 C C . PHE A 1 86 ? -11.331 4.626 -16.407 1.00 83.44 86 PHE A C 1
ATOM 669 O O . PHE A 1 86 ? -11.368 5.623 -15.700 1.00 83.44 86 PHE A O 1
ATOM 676 N N . GLY A 1 87 ? -10.869 4.700 -17.659 1.00 82.06 87 GLY A N 1
ATOM 677 C CA . GLY A 1 87 ? -10.444 5.964 -18.281 1.00 82.06 87 GLY A CA 1
ATOM 678 C C . GLY A 1 87 ? -9.312 6.705 -17.546 1.00 82.06 87 GLY A C 1
ATOM 679 O O . GLY A 1 87 ? -9.265 7.934 -17.552 1.00 82.06 87 GLY A O 1
ATOM 680 N N . LEU A 1 88 ? -8.412 5.986 -16.871 1.00 83.31 88 LEU A N 1
ATOM 681 C CA . LEU A 1 88 ? -7.231 6.556 -16.217 1.00 83.31 88 LEU A CA 1
ATOM 682 C C . LEU A 1 88 ? -6.096 6.751 -17.242 1.00 83.31 88 LEU A C 1
ATOM 684 O O . LEU A 1 88 ? -5.856 5.864 -18.065 1.00 83.31 88 LEU A O 1
ATOM 688 N N . PRO A 1 89 ? -5.323 7.853 -17.172 1.00 83.81 89 PRO A N 1
ATOM 689 C CA . PRO A 1 89 ? -4.232 8.086 -18.110 1.00 83.81 89 PRO A CA 1
ATOM 690 C C . PRO A 1 89 ? -3.145 7.009 -18.000 1.00 83.81 89 PRO A C 1
ATOM 692 O O . PRO A 1 89 ? -2.760 6.578 -16.903 1.00 83.81 89 PRO A O 1
ATOM 695 N N . LYS A 1 90 ? -2.624 6.591 -19.160 1.00 80.81 90 LYS A N 1
ATOM 696 C CA . LYS A 1 90 ? -1.545 5.602 -19.275 1.00 80.81 90 LYS A CA 1
ATOM 697 C C . LYS A 1 90 ? -0.317 6.116 -18.508 1.00 80.81 90 LYS A C 1
ATOM 699 O O . LYS A 1 90 ? 0.135 7.233 -18.722 1.00 80.81 90 LYS A O 1
ATOM 704 N N . GLY A 1 91 ? 0.176 5.328 -17.551 1.00 79.38 91 GLY A N 1
ATOM 705 C CA . GLY A 1 91 ? 1.322 5.694 -16.703 1.00 79.38 91 GLY A CA 1
ATOM 706 C C . GLY A 1 91 ? 0.985 6.361 -15.362 1.00 79.38 91 GLY A C 1
ATOM 707 O O . GLY A 1 91 ? 1.874 6.501 -14.523 1.00 79.38 91 GLY A O 1
ATOM 708 N N . LYS A 1 92 ? -0.282 6.703 -15.078 1.00 83.81 92 LYS A N 1
ATOM 709 C CA . LYS A 1 92 ? -0.650 7.191 -13.738 1.00 83.81 92 LYS A CA 1
ATOM 710 C C . LYS A 1 92 ? -0.439 6.081 -12.688 1.00 83.81 92 LYS A C 1
ATOM 712 O O . LYS A 1 92 ? -0.862 4.935 -12.920 1.00 83.81 92 LYS A O 1
ATOM 717 N N . PRO A 1 93 ? 0.201 6.382 -11.541 1.00 84.50 93 PRO A N 1
ATOM 718 C CA . PRO A 1 93 ? 0.365 5.414 -10.462 1.00 84.50 93 PRO A CA 1
ATOM 719 C C . PRO A 1 93 ? -0.983 5.096 -9.804 1.00 84.50 93 PRO A C 1
ATOM 721 O O . PRO A 1 93 ? -1.740 6.003 -9.466 1.00 84.50 93 PRO A O 1
ATOM 724 N N . LEU A 1 94 ? -1.258 3.808 -9.576 1.00 88.94 94 LEU A N 1
ATOM 725 C CA . LEU A 1 94 ? -2.429 3.330 -8.827 1.00 88.94 94 LEU A CA 1
ATOM 726 C C . LEU A 1 94 ? -2.146 3.334 -7.311 1.00 88.94 94 LEU A C 1
ATOM 728 O O . LEU A 1 94 ? -2.249 2.316 -6.628 1.00 88.94 94 LEU A O 1
ATOM 732 N N . ALA A 1 95 ? -1.702 4.476 -6.795 1.00 88.69 95 ALA A N 1
ATOM 733 C CA . ALA A 1 95 ? -1.333 4.674 -5.396 1.00 88.69 95 ALA A CA 1
ATOM 734 C C . ALA A 1 95 ? -1.898 6.000 -4.880 1.00 88.69 95 ALA A C 1
ATOM 736 O O . ALA A 1 95 ? -2.171 6.904 -5.672 1.00 88.69 95 ALA A O 1
ATOM 737 N N . CYS A 1 96 ? -2.046 6.127 -3.561 1.00 89.88 96 CYS A N 1
ATOM 738 C CA . CYS A 1 96 ? -2.483 7.380 -2.948 1.00 89.88 96 CYS A CA 1
ATOM 739 C C . CYS A 1 96 ? -1.476 8.522 -3.181 1.00 89.88 96 CYS A C 1
ATOM 741 O O . CYS A 1 96 ? -0.268 8.293 -3.330 1.00 89.88 96 CYS A O 1
ATOM 743 N N . LYS A 1 97 ? -1.968 9.770 -3.212 1.00 88.38 97 LYS A N 1
ATOM 744 C CA . LYS A 1 97 ? -1.134 10.945 -3.532 1.00 88.38 97 LYS A CA 1
ATOM 745 C C . LYS A 1 97 ? 0.017 11.118 -2.538 1.00 88.38 97 LYS A C 1
ATOM 747 O O . LYS A 1 97 ? 1.136 11.395 -2.966 1.00 88.38 97 LYS A O 1
ATOM 752 N N . ALA A 1 98 ? -0.230 10.877 -1.248 1.00 87.81 98 ALA A N 1
ATOM 753 C CA . ALA A 1 98 ? 0.784 10.997 -0.204 1.00 87.81 98 ALA A CA 1
ATOM 754 C C . ALA A 1 98 ? 1.969 10.044 -0.426 1.00 87.81 98 ALA A C 1
ATOM 756 O O . ALA A 1 98 ? 3.121 10.448 -0.287 1.00 87.81 98 ALA A O 1
ATOM 757 N N . LEU A 1 99 ? 1.719 8.795 -0.839 1.00 88.69 99 LEU A N 1
ATOM 758 C CA . LEU A 1 99 ? 2.797 7.835 -1.096 1.00 88.69 99 LEU A CA 1
ATOM 759 C C . LEU A 1 99 ? 3.621 8.218 -2.331 1.00 88.69 99 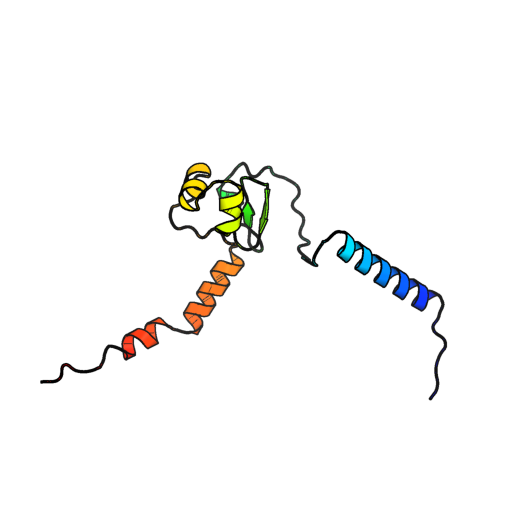LEU A C 1
ATOM 761 O O . LEU A 1 99 ? 4.841 8.056 -2.338 1.00 88.69 99 LEU A O 1
ATOM 765 N N . VAL A 1 100 ? 2.964 8.722 -3.378 1.00 90.19 100 VAL A N 1
ATOM 766 C CA . VAL A 1 100 ? 3.653 9.198 -4.585 1.00 90.19 100 VAL A CA 1
ATOM 767 C C . VAL A 1 100 ? 4.535 10.403 -4.255 1.00 90.19 100 VAL A C 1
ATOM 769 O O . VAL A 1 100 ? 5.693 10.428 -4.666 1.00 90.19 100 VAL A O 1
ATOM 772 N N . ALA A 1 101 ? 4.024 11.360 -3.477 1.00 90.75 101 ALA A N 1
ATOM 773 C CA . ALA A 1 101 ? 4.785 12.521 -3.021 1.00 90.75 101 ALA A CA 1
ATOM 774 C C . ALA A 1 101 ? 5.976 12.116 -2.138 1.00 90.75 101 ALA A C 1
ATOM 776 O O . ALA A 1 101 ? 7.092 12.562 -2.381 1.00 90.75 101 ALA A O 1
ATOM 777 N N . ALA A 1 102 ? 5.776 11.203 -1.183 1.00 91.25 102 ALA A N 1
ATOM 778 C CA . ALA A 1 102 ? 6.848 10.703 -0.323 1.00 91.25 102 ALA A CA 1
ATOM 779 C C . ALA A 1 102 ? 7.968 10.017 -1.124 1.00 91.25 102 ALA A C 1
ATOM 781 O O . ALA A 1 102 ? 9.147 10.235 -0.857 1.00 91.25 102 ALA A O 1
ATOM 782 N N . ARG A 1 103 ? 7.614 9.221 -2.144 1.00 90.50 103 ARG A N 1
ATOM 783 C CA . ARG A 1 103 ? 8.599 8.602 -3.045 1.00 90.50 103 ARG A CA 1
ATOM 784 C C . ARG A 1 103 ? 9.370 9.639 -3.856 1.00 90.50 103 ARG A C 1
ATOM 786 O O . ARG A 1 103 ? 10.576 9.486 -3.998 1.00 90.50 103 ARG A O 1
ATOM 793 N N . LYS A 1 104 ? 8.699 10.680 -4.362 1.00 89.88 104 LYS A N 1
ATOM 794 C CA . LYS A 1 104 ? 9.363 11.790 -5.063 1.00 89.88 104 LYS A CA 1
ATOM 795 C C . LYS A 1 104 ? 10.334 12.533 -4.149 1.00 89.88 104 LYS A C 1
ATOM 797 O O . LYS A 1 104 ? 11.501 12.628 -4.494 1.00 89.88 104 LYS A O 1
ATOM 802 N N . LYS A 1 105 ? 9.889 12.929 -2.952 1.00 92.88 105 LYS A N 1
ATOM 803 C CA . LYS A 1 105 ? 10.738 13.603 -1.961 1.00 92.88 105 LYS A CA 1
ATOM 804 C C . LYS A 1 105 ? 11.974 12.772 -1.609 1.00 92.88 105 LYS A C 1
ATOM 806 O O . LYS A 1 105 ? 13.074 13.300 -1.584 1.00 92.88 105 LYS A O 1
ATOM 811 N N . LYS A 1 106 ? 11.812 11.459 -1.405 1.00 91.88 106 LYS A N 1
ATOM 812 C CA . LYS A 1 106 ? 12.943 10.558 -1.133 1.00 91.88 106 LYS A CA 1
ATOM 813 C C . LYS A 1 106 ? 13.913 10.450 -2.319 1.00 91.88 106 LYS A C 1
ATOM 815 O O . LYS A 1 106 ? 15.115 10.344 -2.115 1.00 91.88 106 LYS A O 1
ATOM 820 N N . MET A 1 107 ? 13.404 10.444 -3.552 1.00 87.88 107 MET A N 1
ATOM 821 C CA . MET A 1 107 ? 14.247 10.452 -4.755 1.00 87.88 107 MET A CA 1
ATOM 822 C C . MET A 1 107 ? 15.038 11.758 -4.886 1.00 87.88 107 MET A C 1
ATOM 824 O O . MET A 1 107 ? 16.202 11.708 -5.269 1.00 87.88 107 MET A O 1
ATOM 828 N N . GLU A 1 108 ? 14.405 12.892 -4.574 1.00 89.38 108 GLU A N 1
ATOM 829 C CA . GLU A 1 108 ? 15.031 14.218 -4.543 1.00 89.38 108 GLU A CA 1
ATOM 830 C C . GLU A 1 108 ? 16.107 14.300 -3.457 1.00 89.38 108 GLU A C 1
ATOM 832 O O . GLU A 1 108 ? 17.226 14.689 -3.753 1.00 89.38 108 GLU A O 1
ATOM 837 N N . GLU A 1 109 ? 15.809 13.851 -2.236 1.00 91.94 109 GLU A N 1
ATOM 838 C CA . GLU A 1 109 ? 16.743 13.836 -1.102 1.00 91.94 109 GLU A CA 1
ATOM 839 C C . GLU A 1 109 ? 17.980 12.966 -1.356 1.00 91.94 109 GLU A C 1
ATOM 841 O O . GLU A 1 109 ? 19.089 13.349 -1.003 1.00 91.94 109 GLU A O 1
ATOM 846 N N . MET A 1 110 ? 17.807 11.799 -1.983 1.00 87.88 110 MET A N 1
ATOM 847 C CA . MET A 1 110 ? 18.932 10.910 -2.287 1.00 87.88 110 MET A CA 1
ATOM 848 C C . MET A 1 110 ? 19.735 11.343 -3.521 1.00 87.88 110 MET A C 1
ATOM 850 O O . MET A 1 110 ? 20.737 10.699 -3.823 1.00 87.88 110 MET A O 1
ATOM 854 N N . GLU A 1 111 ? 19.284 12.367 -4.259 1.00 86.44 111 GLU A N 1
ATOM 855 C CA . GLU A 1 111 ? 19.948 12.936 -5.440 1.00 86.44 111 GLU A CA 1
ATOM 856 C C . GLU A 1 111 ? 20.559 11.882 -6.379 1.00 86.44 111 GLU A C 1
ATOM 858 O O . GLU A 1 111 ? 21.654 12.049 -6.915 1.00 86.44 111 GLU A O 1
ATOM 863 N N . LEU A 1 112 ? 19.850 10.765 -6.593 1.00 74.25 112 LEU A N 1
ATOM 864 C CA . LEU A 1 112 ? 20.377 9.569 -7.271 1.00 74.25 112 LEU A CA 1
ATOM 865 C C . LEU A 1 112 ? 20.926 9.856 -8.681 1.00 74.25 112 LEU A C 1
ATOM 867 O O . LEU A 1 112 ? 21.751 9.104 -9.201 1.00 74.25 112 LEU A O 1
ATOM 871 N N . TRP A 1 113 ? 20.479 10.945 -9.311 1.00 79.94 113 TRP A N 1
ATOM 872 C CA . TRP A 1 113 ? 20.981 11.394 -10.609 1.00 79.94 113 TRP A CA 1
ATOM 873 C C . TRP A 1 113 ? 22.409 11.957 -10.549 1.00 79.94 113 TRP A C 1
ATOM 875 O O . TRP A 1 113 ? 23.122 11.871 -11.546 1.00 79.94 113 TRP A O 1
ATOM 885 N N . LYS A 1 114 ? 22.863 12.473 -9.400 1.00 80.69 114 LYS A N 1
ATOM 886 C CA . LYS A 1 114 ? 24.247 12.929 -9.199 1.00 80.69 114 LYS A CA 1
ATOM 887 C C . LYS A 1 114 ? 25.220 11.757 -9.110 1.00 80.69 114 LYS A C 1
ATOM 889 O O . LYS A 1 114 ? 26.303 11.827 -9.681 1.00 80.69 114 LYS A O 1
ATOM 894 N N . LEU A 1 115 ? 24.801 10.651 -8.489 1.00 67.38 115 LEU A N 1
ATOM 895 C CA . LEU A 1 115 ? 25.610 9.430 -8.404 1.00 67.38 115 LEU A CA 1
ATOM 896 C C . LEU A 1 115 ? 25.852 8.804 -9.789 1.00 67.38 115 LEU A C 1
ATOM 898 O O . LEU A 1 115 ? 26.933 8.295 -10.065 1.00 67.38 115 LEU A O 1
ATOM 902 N N . ARG A 1 116 ? 24.865 8.885 -10.693 1.00 64.25 116 ARG A N 1
ATOM 903 C CA . ARG A 1 116 ? 25.003 8.399 -12.077 1.00 64.25 116 ARG A CA 1
ATOM 904 C C . ARG A 1 116 ? 25.937 9.270 -12.926 1.00 64.25 116 ARG A C 1
ATOM 906 O O . ARG A 1 116 ? 26.621 8.725 -13.780 1.00 64.25 116 ARG A O 1
ATOM 913 N N . ALA A 1 117 ? 25.977 10.584 -12.693 1.00 61.53 117 ALA A N 1
ATOM 914 C CA . ALA A 1 117 ? 26.875 11.494 -13.411 1.00 61.53 117 ALA A CA 1
ATOM 915 C C . ALA A 1 117 ? 28.356 11.310 -13.027 1.00 61.53 117 ALA A C 1
ATOM 917 O O . ALA A 1 117 ? 29.234 11.583 -13.837 1.00 61.53 117 ALA A O 1
ATOM 918 N N . GLN A 1 118 ? 28.634 10.827 -11.811 1.00 60.62 118 GLN A N 1
ATOM 919 C CA . GLN A 1 118 ? 29.998 10.553 -11.338 1.00 60.62 118 GLN A CA 1
ATOM 920 C C . GLN A 1 118 ? 30.524 9.176 -11.782 1.00 60.62 118 GLN A C 1
ATOM 922 O O . GLN A 1 118 ? 31.728 8.992 -11.887 1.00 60.62 118 GLN A O 1
ATOM 927 N N . GLY A 1 119 ? 29.641 8.218 -12.090 1.00 57.94 119 GLY A N 1
ATOM 928 C CA . GLY A 1 119 ? 30.018 6.872 -12.549 1.00 57.94 119 GLY A CA 1
ATOM 929 C C . GLY A 1 119 ? 30.299 6.736 -14.052 1.00 57.94 119 GLY A C 1
ATOM 930 O O . GLY A 1 119 ? 30.493 5.621 -14.522 1.00 57.94 119 GLY A O 1
ATOM 931 N N . THR A 1 120 ? 30.274 7.830 -14.824 1.00 54.56 120 THR A N 1
ATOM 932 C CA . THR A 1 120 ? 30.623 7.838 -16.262 1.00 54.56 120 THR A CA 1
ATOM 933 C C . THR A 1 120 ? 31.965 8.511 -16.557 1.00 54.56 120 THR A C 1
ATOM 935 O O . THR A 1 120 ? 32.269 8.765 -17.719 1.00 54.56 120 THR A O 1
ATOM 938 N N . SER A 1 121 ? 32.769 8.813 -15.535 1.00 52.31 121 SER A N 1
ATOM 939 C CA . SER A 1 121 ? 34.161 9.240 -15.697 1.00 52.31 121 SER A CA 1
ATOM 940 C C . SER A 1 121 ? 35.110 8.108 -15.303 1.00 52.31 121 SER A C 1
ATOM 942 O O . SER A 1 121 ? 35.840 8.236 -14.328 1.00 52.31 121 SER A O 1
ATOM 944 N N . ASP A 1 122 ? 35.084 7.006 -16.054 1.00 52.59 122 ASP A N 1
ATOM 945 C CA . ASP A 1 122 ? 36.228 6.096 -16.140 1.00 52.59 122 ASP A CA 1
ATOM 946 C C . ASP A 1 122 ? 36.690 6.033 -17.606 1.00 52.59 122 ASP A C 1
ATOM 948 O O . ASP A 1 122 ? 35.851 5.922 -18.510 1.00 52.59 122 ASP A O 1
ATOM 952 N N . PRO A 1 123 ? 37.998 6.223 -17.853 1.00 54.56 123 PRO A N 1
ATOM 953 C CA . PRO A 1 123 ? 38.544 6.605 -19.146 1.00 54.56 123 PRO A CA 1
ATOM 954 C C . PRO A 1 123 ? 38.648 5.409 -20.094 1.00 54.56 123 PRO A C 1
ATOM 956 O O . PRO A 1 123 ? 38.939 4.286 -19.687 1.00 54.56 123 PRO A O 1
ATOM 959 N N . ALA A 1 124 ? 38.464 5.681 -21.385 1.00 51.22 124 ALA A N 1
ATOM 960 C CA . ALA A 1 124 ? 38.939 4.812 -22.449 1.00 51.22 124 ALA A CA 1
ATOM 961 C C . ALA A 1 124 ? 40.442 4.548 -22.242 1.00 51.22 124 ALA A C 1
ATOM 963 O O . ALA A 1 124 ? 41.250 5.467 -22.355 1.00 51.22 124 ALA A O 1
ATOM 964 N N . GLY A 1 125 ? 40.779 3.312 -21.872 1.00 50.88 125 GLY A N 1
ATOM 965 C CA . GLY A 1 125 ? 42.141 2.796 -21.868 1.00 50.88 125 GLY A CA 1
ATOM 966 C C . GLY A 1 125 ? 42.511 2.275 -23.255 1.00 50.88 125 GLY A C 1
ATOM 967 O O . GLY A 1 125 ? 41.732 1.535 -23.859 1.00 50.88 125 GLY A O 1
ATOM 968 N N . GLU A 1 126 ? 43.673 2.740 -23.711 1.00 37.19 126 GLU A N 1
ATOM 969 C CA . GLU A 1 126 ? 44.517 2.268 -24.821 1.00 37.19 126 GLU A CA 1
ATOM 970 C C . GLU A 1 126 ? 44.795 0.757 -24.822 1.00 37.19 126 GLU A C 1
ATOM 972 O O . GLU A 1 126 ? 44.869 0.152 -23.725 1.00 37.19 126 GLU A O 1
#

Sequence (126 aa):
AHVRPMSEEEIASMVASLRKKLILLDEGVQEATIQESDQESSPKSSSRSIREKCIICLVCGESFRVITKKHLAKHGLDAVSYRERFGLPKGKPLACKALVAARKKKMEEMELWKLRAQGTSDPAGE